Protein AF-A0A6G0Y298-F1 (afdb_monomer)

Radius of gyration: 22.83 Å; Cα contacts (8 Å, |Δi|>4): 92; chains: 1; bounding box: 62×38×60 Å

pLDDT: mean 71.58, std 22.01, range [19.25, 98.0]

Foldseek 3Di:
DDDDDDDDDDDDDDDPQPPLLCVVCPVAWDWDDDPPFTWIFGPVPPPHTDIFTDHPPDCVRVLVCCCPPVVVCNVVVVVSPDSVVSVVVVVVVLVCVCVVPVDDPCLVVDPVNVVVCVPPVPHDDDDPVVVVVVVVVVVVVVVVVVVVVVVVPPDDDDDD

Mean predicted aligned error: 14.24 Å

Nearest PDB structures (foldseek):
  5ey2-assembly1_C  TM=2.898E-01  e=3.594E-01  Bacillus cereus ATCC 14579
  9c3c-assembly1_n  TM=3.375E-01  e=4.287E+00  Oryctolagus cuniculus
  5cfp-assembly1_B  TM=3.065E-01  e=6.277E+00  Nematostella vectensis

Sequence (160 aa):
MIFVLSNSPISVDLKTEYYYVYFHLSSIVYFSPDETGLSFKCLFCLPKQKIVSASQSSNANLRTHIKLVHSHRLNDFNKVFKKEIVITLFKNANLKLIINTVLPFSLIEHPAFIDYCKVTSSKVPVSRRTLMRDVEILLNSLIEELKIEFKTVQYVCLNR

Organism: Aphis craccivora (NCBI:txid307492)

Secondary structure (DSSP, 8-state):
---------------SSSGGGGGGGGGTEEEEEETTEEEEEESSS-SS--EEEEBTTB-HHHHHHHHHH-GGGHHHHHHHT-HHHHHHHHHHHHHHHHHHHT--GGGGG-HHHHHHHHHHTT-PPPPHHHHHHHHHHHHHHHHHHHHHHHTT-S------

Solvent-accessible surface area (backbone atoms only — not comparable to full-atom values): 10080 Å² total; per-residue (Å²): 133,90,87,83,89,83,87,86,82,90,87,80,92,78,83,82,80,64,66,72,51,51,72,73,34,59,87,48,35,46,82,45,93,46,101,88,50,51,33,34,33,31,64,82,37,72,93,69,55,45,74,44,64,39,56,99,90,43,61,62,50,54,53,47,48,32,49,73,77,39,47,93,46,36,66,60,53,56,54,62,68,34,68,69,54,42,52,50,50,53,52,52,50,52,52,50,51,32,69,79,66,72,52,66,80,65,50,81,73,31,65,72,48,53,51,45,57,71,75,40,82,88,56,83,79,76,53,71,70,54,53,50,53,54,50,52,53,52,52,52,49,53,51,52,53,50,56,56,54,54,75,74,54,92,76,86,87,78,90,130

Structure (mmCIF, N/CA/C/O backbone):
data_AF-A0A6G0Y298-F1
#
_entry.id   AF-A0A6G0Y298-F1
#
loop_
_atom_site.group_PDB
_atom_site.id
_atom_site.type_symbol
_atom_site.label_atom_id
_atom_site.label_alt_id
_atom_site.label_comp_id
_atom_site.label_asym_id
_atom_site.label_entity_id
_atom_site.label_seq_id
_atom_site.pdbx_PDB_ins_code
_atom_site.Cartn_x
_atom_site.Cartn_y
_atom_site.Cartn_z
_atom_site.occupancy
_atom_site.B_iso_or_equiv
_atom_site.auth_seq_id
_atom_site.auth_comp_id
_atom_site.auth_asym_id
_atom_site.auth_atom_id
_atom_site.pdbx_PDB_model_num
ATOM 1 N N . MET A 1 1 ? 23.198 -7.410 1.979 1.00 27.98 1 MET A N 1
ATOM 2 C CA . MET A 1 1 ? 23.855 -6.304 2.721 1.00 27.98 1 MET A CA 1
ATOM 3 C C . MET A 1 1 ? 24.425 -5.324 1.698 1.00 27.98 1 MET A C 1
ATOM 5 O O . MET A 1 1 ? 24.567 -5.763 0.565 1.00 27.98 1 MET A O 1
ATOM 9 N N . ILE A 1 2 ? 24.750 -4.075 2.084 1.00 19.64 2 ILE A N 1
ATOM 10 C CA . ILE A 1 2 ? 25.158 -2.943 1.207 1.00 19.64 2 ILE A CA 1
ATOM 11 C C . ILE A 1 2 ? 23.963 -2.341 0.423 1.00 19.64 2 ILE A C 1
ATOM 13 O O . ILE A 1 2 ? 23.365 -3.054 -0.372 1.00 19.64 2 ILE A O 1
ATOM 17 N N . PHE A 1 3 ? 23.551 -1.067 0.570 1.00 19.25 3 PHE A N 1
ATOM 18 C CA . PHE A 1 3 ? 23.732 -0.075 1.659 1.00 19.25 3 PHE A CA 1
ATOM 19 C C . PHE A 1 3 ? 22.571 0.967 1.671 1.00 19.25 3 PHE A C 1
ATOM 21 O O . PHE A 1 3 ? 21.645 0.857 0.871 1.00 19.25 3 PHE A O 1
ATOM 28 N N . VAL A 1 4 ? 22.587 1.916 2.624 1.00 22.98 4 VAL A N 1
ATOM 29 C CA . VAL A 1 4 ? 21.503 2.852 3.047 1.00 22.98 4 VAL A CA 1
ATOM 30 C C . VAL A 1 4 ? 22.181 4.158 3.562 1.00 22.98 4 VAL A C 1
ATOM 32 O O . VAL A 1 4 ? 23.315 4.052 4.022 1.00 22.98 4 VAL A O 1
ATOM 35 N N . LEU A 1 5 ? 21.652 5.400 3.549 1.00 29.11 5 LEU A N 1
ATOM 36 C CA . LEU A 1 5 ? 20.290 5.931 3.296 1.00 29.11 5 LEU A CA 1
ATOM 37 C C . LEU A 1 5 ? 20.218 6.811 2.003 1.00 29.11 5 LEU A C 1
ATOM 39 O O . LEU A 1 5 ? 20.391 6.207 0.952 1.00 29.11 5 LEU A O 1
ATOM 43 N N . SER A 1 6 ? 19.973 8.138 1.902 1.00 25.25 6 SER A N 1
ATOM 44 C CA . SER A 1 6 ? 19.739 9.273 2.834 1.00 25.25 6 SER A CA 1
ATOM 45 C C . SER A 1 6 ? 18.922 10.427 2.186 1.00 25.25 6 SER A C 1
ATOM 47 O O . SER A 1 6 ? 18.581 10.358 1.011 1.00 25.25 6 SER A O 1
ATOM 49 N N . ASN A 1 7 ? 18.612 11.468 2.980 1.00 24.98 7 ASN A N 1
ATOM 50 C CA . ASN A 1 7 ? 18.100 12.816 2.642 1.00 24.98 7 ASN A CA 1
ATOM 51 C C . ASN A 1 7 ? 16.854 12.945 1.728 1.00 24.98 7 ASN A C 1
ATOM 53 O O . ASN A 1 7 ? 16.945 12.952 0.505 1.00 24.98 7 ASN A O 1
ATOM 57 N N . SER A 1 8 ? 15.696 13.217 2.343 1.00 30.11 8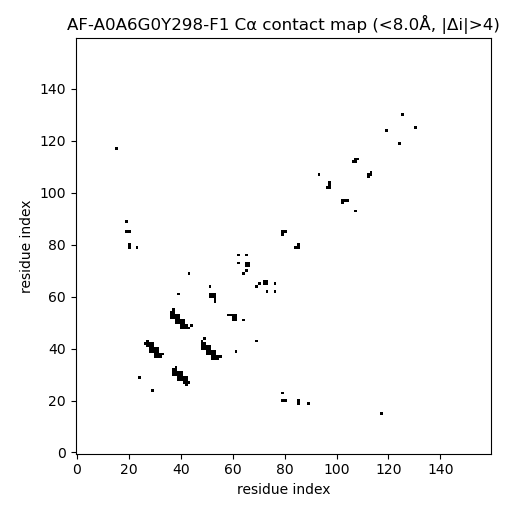 SER A N 1
ATOM 58 C CA . SER A 1 8 ? 14.565 13.926 1.707 1.00 30.11 8 SER A CA 1
ATOM 59 C C . SER A 1 8 ? 14.605 15.420 2.068 1.00 30.11 8 SER A C 1
ATOM 61 O O . SER A 1 8 ? 15.260 15.778 3.049 1.00 30.11 8 SER A O 1
ATOM 63 N N . PRO A 1 9 ? 13.858 16.277 1.349 1.00 29.70 9 PRO A N 1
ATOM 64 C CA . PRO A 1 9 ? 12.602 16.729 1.960 1.00 29.70 9 PRO A CA 1
ATOM 65 C C . PRO A 1 9 ? 11.385 16.833 1.013 1.00 29.70 9 PRO A C 1
ATOM 67 O O . PRO A 1 9 ? 11.485 17.291 -0.117 1.00 29.70 9 PRO A O 1
ATOM 70 N N . ILE A 1 10 ? 10.214 16.531 1.592 1.00 26.05 10 ILE A N 1
ATOM 71 C CA . ILE A 1 10 ? 8.893 17.119 1.275 1.00 26.05 10 ILE A CA 1
ATOM 72 C C . ILE A 1 10 ? 8.254 16.726 -0.086 1.00 26.05 10 ILE A C 1
ATOM 74 O O . ILE A 1 10 ? 8.822 16.030 -0.922 1.00 26.05 10 ILE A O 1
ATOM 78 N N . SER A 1 11 ? 6.950 16.992 -0.187 1.00 31.33 11 SER A N 1
ATOM 79 C CA . SER A 1 11 ? 5.962 16.359 -1.065 1.00 31.33 11 SER A CA 1
ATOM 80 C C . SER A 1 11 ? 5.651 17.118 -2.355 1.00 31.33 11 SER A C 1
ATOM 82 O O . SER A 1 11 ? 5.516 18.339 -2.337 1.00 31.33 11 SER A O 1
ATOM 84 N N . VAL A 1 12 ? 5.323 16.370 -3.413 1.00 27.05 12 VAL A N 1
ATOM 85 C CA . VAL A 1 12 ? 4.531 16.855 -4.555 1.00 27.05 12 VAL A CA 1
ATOM 86 C C . VAL A 1 12 ? 3.376 15.880 -4.799 1.00 27.05 12 VAL A C 1
ATOM 88 O O . VAL A 1 12 ? 3.607 14.723 -5.148 1.00 27.05 12 VAL A O 1
ATOM 91 N N . ASP A 1 13 ? 2.135 16.337 -4.620 1.00 35.19 13 ASP A N 1
ATOM 92 C CA . ASP A 1 13 ? 0.958 15.678 -5.201 1.00 35.19 13 ASP A CA 1
ATOM 93 C C . ASP A 1 13 ? 0.897 16.009 -6.697 1.00 35.19 13 ASP A C 1
ATOM 95 O O . ASP A 1 13 ? 0.975 17.185 -7.045 1.00 35.19 13 ASP A O 1
ATOM 99 N N . LEU A 1 14 ? 0.767 14.991 -7.565 1.00 33.78 14 LEU A N 1
ATOM 100 C CA . LEU A 1 14 ? 0.313 15.137 -8.957 1.00 33.78 14 LEU A CA 1
ATOM 101 C C . LEU A 1 14 ? 0.022 13.781 -9.650 1.00 33.78 14 LEU A C 1
ATOM 103 O O . LEU A 1 14 ? 0.876 13.164 -10.284 1.00 33.78 14 LEU A O 1
ATOM 107 N N . LYS A 1 15 ? -1.250 13.359 -9.595 1.00 28.66 15 LYS A N 1
ATOM 108 C CA . LYS A 1 15 ? -1.978 12.585 -10.638 1.00 28.66 15 LYS A CA 1
ATOM 109 C C . LYS A 1 15 ? -1.322 11.307 -11.223 1.00 28.66 15 LYS A C 1
ATOM 111 O O . LYS A 1 15 ? -1.202 11.148 -12.436 1.00 28.66 15 LYS A O 1
ATOM 116 N N . THR A 1 16 ? -1.022 10.357 -10.339 1.00 33.44 16 THR A N 1
ATOM 117 C CA . THR A 1 16 ? -1.252 8.884 -10.420 1.00 33.44 16 THR A CA 1
ATOM 118 C C . THR A 1 16 ? -0.960 8.018 -11.673 1.00 33.44 16 THR A C 1
ATOM 120 O O . THR A 1 16 ? -0.622 6.855 -11.471 1.00 33.44 16 THR A O 1
ATOM 123 N N . GLU A 1 17 ? -1.074 8.457 -12.934 1.00 38.56 17 GLU A N 1
ATOM 124 C CA . GLU A 1 17 ? -0.963 7.535 -14.096 1.00 38.56 17 GLU A CA 1
ATOM 125 C C . GLU A 1 17 ? 0.479 7.147 -14.477 1.00 38.56 17 GLU A C 1
ATOM 127 O O . GLU A 1 17 ? 0.696 6.075 -15.043 1.00 38.56 17 GLU A O 1
ATOM 132 N N . TYR A 1 18 ? 1.472 7.995 -14.192 1.00 36.88 18 TYR A N 1
ATOM 133 C CA . TYR A 1 18 ? 2.812 7.853 -14.784 1.00 36.88 18 TYR A CA 1
ATOM 134 C C . TYR A 1 18 ? 3.873 7.255 -13.851 1.00 36.88 18 TYR A C 1
ATOM 136 O O . TYR A 1 18 ? 4.880 6.743 -14.335 1.00 36.88 18 TYR A O 1
ATOM 144 N N . TYR A 1 19 ? 3.687 7.266 -12.528 1.00 37.38 19 TYR A N 1
ATOM 145 C CA . TYR A 1 19 ? 4.778 6.907 -11.606 1.00 37.38 19 TYR A CA 1
ATOM 146 C C . TYR A 1 19 ? 5.166 5.415 -11.649 1.00 37.38 19 TYR A C 1
ATOM 148 O O . TYR A 1 19 ? 6.343 5.073 -11.521 1.00 37.38 19 TYR A O 1
ATOM 156 N N . TYR A 1 20 ? 4.211 4.519 -11.924 1.00 37.72 20 TYR A N 1
ATOM 157 C CA . TYR A 1 20 ? 4.457 3.070 -11.974 1.00 37.72 20 TYR A CA 1
ATOM 158 C C . TYR A 1 20 ? 5.351 2.609 -13.139 1.00 37.72 20 TYR A C 1
ATOM 160 O O . TYR A 1 20 ? 5.897 1.509 -13.070 1.00 37.72 20 TYR A O 1
ATOM 168 N N . VAL A 1 21 ? 5.585 3.437 -14.168 1.00 39.62 21 VAL A N 1
ATOM 169 C CA . VAL A 1 21 ? 6.564 3.104 -15.224 1.00 39.62 21 VAL A CA 1
ATOM 170 C C . VAL A 1 21 ? 8.000 3.136 -14.683 1.00 39.62 21 VAL A C 1
ATOM 172 O O . VAL A 1 21 ? 8.863 2.374 -15.123 1.00 39.62 21 VAL A O 1
ATOM 175 N N . TYR A 1 22 ? 8.270 3.999 -13.700 1.00 42.34 22 TYR A N 1
ATOM 176 C CA . TYR A 1 22 ? 9.631 4.312 -13.266 1.00 42.34 22 TYR A CA 1
ATOM 177 C C . TYR A 1 22 ? 10.236 3.278 -12.313 1.00 42.34 22 TYR A C 1
ATOM 179 O O . TYR A 1 22 ? 11.459 3.170 -12.246 1.00 42.34 22 TYR A O 1
ATOM 187 N N . PHE A 1 23 ? 9.428 2.437 -11.657 1.00 38.31 23 PHE A N 1
ATOM 188 C CA . PHE A 1 23 ? 9.952 1.386 -10.774 1.00 38.31 23 PHE A CA 1
ATOM 189 C C . PHE A 1 23 ? 10.791 0.345 -11.545 1.00 38.31 23 PHE A C 1
ATOM 191 O O . PHE A 1 23 ? 11.825 -0.108 -11.056 1.00 38.31 23 PHE A O 1
ATOM 198 N N . HIS A 1 24 ? 10.418 0.042 -12.797 1.00 41.78 24 HIS A N 1
ATOM 199 C CA . HIS A 1 24 ? 11.209 -0.802 -13.706 1.00 41.78 24 HIS A CA 1
ATOM 200 C C . HIS A 1 24 ? 12.391 -0.079 -14.369 1.00 41.78 24 HIS A C 1
ATOM 202 O O . HIS A 1 24 ? 13.299 -0.737 -14.875 1.00 41.78 24 HIS A O 1
ATOM 208 N N . LEU A 1 25 ? 12.417 1.257 -14.360 1.00 46.75 25 LEU A N 1
ATOM 209 C CA . LEU A 1 25 ? 13.549 2.031 -14.876 1.00 46.75 25 LEU A CA 1
ATOM 210 C C . LEU A 1 25 ? 14.711 2.112 -13.883 1.00 46.75 25 LEU A C 1
ATOM 212 O O . LEU A 1 25 ? 15.792 2.512 -14.295 1.00 46.75 25 LEU A O 1
ATOM 216 N N . SER A 1 26 ? 14.540 1.659 -12.638 1.00 44.22 26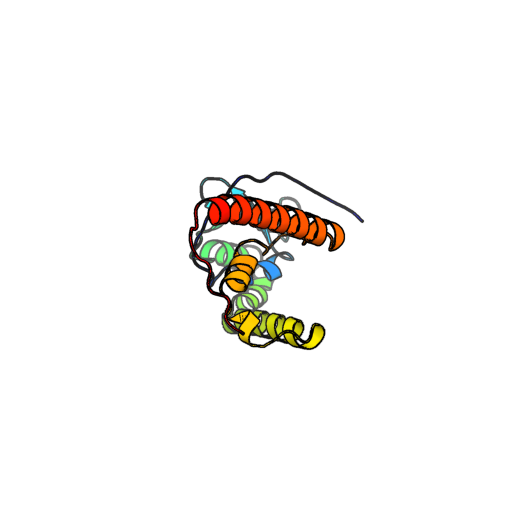 SER A N 1
ATOM 217 C CA . SER A 1 26 ? 15.593 1.581 -11.611 1.00 44.22 26 SER A CA 1
ATOM 218 C C . SER A 1 26 ? 16.875 0.857 -12.063 1.00 44.22 26 SER A C 1
ATOM 220 O O . SER A 1 26 ? 17.961 1.186 -11.597 1.00 44.22 26 SER A O 1
ATOM 222 N N . SER A 1 27 ? 16.785 -0.081 -13.016 1.00 45.44 27 SER A N 1
ATOM 223 C CA . SER A 1 27 ? 17.942 -0.773 -13.617 1.00 45.44 27 SER A CA 1
ATOM 224 C C . SER A 1 27 ? 18.678 0.030 -14.707 1.00 45.44 27 SER A C 1
ATOM 226 O O . SER A 1 27 ? 19.694 -0.426 -15.223 1.00 45.44 27 SER A O 1
ATOM 228 N N . ILE A 1 28 ? 18.155 1.196 -15.099 1.00 48.69 28 ILE A N 1
ATOM 229 C CA . ILE A 1 28 ? 18.627 2.032 -16.221 1.00 48.69 28 ILE A CA 1
ATOM 230 C C . ILE A 1 28 ? 18.879 3.481 -15.765 1.00 48.69 28 ILE A C 1
ATOM 232 O O . ILE A 1 28 ? 19.779 4.153 -16.273 1.00 48.69 28 ILE A O 1
ATOM 236 N N . VAL A 1 29 ? 18.082 3.971 -14.814 1.00 51.09 29 VAL A N 1
ATOM 237 C CA . VAL A 1 29 ? 17.986 5.372 -14.405 1.00 51.09 29 VAL A CA 1
ATOM 238 C C . VAL A 1 29 ? 17.703 5.469 -12.902 1.00 51.09 29 VAL A C 1
ATOM 240 O O . VAL A 1 29 ? 16.803 4.804 -12.395 1.00 51.09 29 VAL A O 1
ATOM 243 N N . TYR A 1 30 ? 18.419 6.347 -12.201 1.00 51.56 30 TYR A N 1
ATOM 244 C CA . TYR A 1 30 ? 18.123 6.746 -10.819 1.00 51.56 30 TYR A CA 1
ATOM 245 C C . TYR A 1 30 ? 17.506 8.157 -10.775 1.00 51.56 30 TYR A C 1
ATOM 247 O O . TYR A 1 30 ? 17.801 8.980 -11.642 1.00 51.56 30 TYR A O 1
ATOM 255 N N . PHE A 1 31 ? 16.657 8.453 -9.788 1.00 56.03 31 PHE A N 1
ATOM 256 C CA . PHE A 1 31 ? 15.961 9.741 -9.659 1.00 56.03 31 PHE A CA 1
ATOM 257 C C . PHE A 1 31 ? 16.645 10.673 -8.647 1.00 56.03 31 PHE A C 1
ATOM 259 O O . PHE A 1 31 ? 16.884 10.277 -7.510 1.00 56.03 31 PHE A O 1
ATOM 266 N N . SER A 1 32 ? 16.916 11.915 -9.054 1.00 51.62 32 SER A N 1
ATOM 267 C CA . SER A 1 32 ? 17.345 13.008 -8.177 1.00 51.62 32 SER A CA 1
ATOM 268 C C . SER A 1 32 ? 16.184 13.998 -8.009 1.00 51.62 32 SER A C 1
ATOM 270 O O . SER A 1 32 ? 15.754 14.583 -9.010 1.00 51.62 32 SER A O 1
ATOM 272 N N . PRO A 1 33 ? 15.636 14.164 -6.790 1.00 50.47 33 PRO A N 1
ATOM 273 C CA . PRO A 1 33 ? 14.703 15.240 -6.493 1.00 50.47 33 PRO A CA 1
ATOM 274 C C . PRO A 1 33 ? 15.476 16.555 -6.352 1.00 50.47 33 PRO A C 1
ATOM 276 O O . PRO A 1 33 ? 16.086 16.819 -5.318 1.00 50.47 33 PRO A O 1
ATOM 279 N N . ASP A 1 34 ? 15.419 17.379 -7.394 1.00 50.78 34 ASP A N 1
ATOM 280 C CA . ASP A 1 34 ? 15.972 18.731 -7.399 1.00 50.78 34 ASP A CA 1
ATOM 281 C C . ASP A 1 34 ? 14.785 19.717 -7.311 1.00 50.78 34 ASP A C 1
ATOM 283 O O . ASP A 1 34 ? 13.784 19.533 -8.005 1.00 50.78 34 ASP A O 1
ATOM 287 N N . GLU A 1 35 ? 14.858 20.771 -6.488 1.00 47.44 35 GLU A N 1
ATOM 288 C CA . GLU A 1 35 ? 13.686 21.617 -6.147 1.00 47.44 35 GLU A CA 1
ATOM 289 C C . GLU A 1 35 ? 13.025 22.350 -7.337 1.00 47.44 35 GLU A C 1
ATOM 291 O O . GLU A 1 35 ? 11.933 22.898 -7.203 1.00 47.44 35 GLU A O 1
ATOM 296 N N . THR A 1 36 ? 13.655 22.351 -8.516 1.00 49.44 36 THR A N 1
ATOM 297 C CA . THR A 1 36 ? 13.169 23.021 -9.734 1.00 49.44 36 THR A CA 1
ATOM 298 C C . THR A 1 36 ? 12.815 22.075 -10.892 1.00 49.44 36 THR A C 1
ATOM 300 O O . THR A 1 36 ? 12.385 22.549 -11.946 1.00 49.44 36 THR A O 1
ATOM 303 N N . GLY A 1 37 ? 12.934 20.746 -10.741 1.00 54.75 37 GLY A N 1
ATOM 304 C CA . GLY A 1 37 ? 12.550 19.805 -11.804 1.00 54.75 37 GLY A CA 1
ATOM 305 C C . GLY A 1 37 ? 12.865 18.331 -11.533 1.00 54.75 37 GLY A C 1
ATOM 306 O O . GLY A 1 37 ? 13.597 17.985 -10.612 1.00 54.75 37 GLY A O 1
ATOM 307 N N . LEU A 1 38 ? 12.328 17.428 -12.367 1.00 59.72 38 LEU A N 1
ATOM 308 C CA . LEU A 1 38 ? 12.679 16.006 -12.281 1.00 59.72 38 LEU A CA 1
ATOM 309 C C . LEU A 1 38 ? 14.037 15.753 -12.949 1.00 59.72 38 LEU A C 1
ATOM 311 O O . LEU A 1 38 ? 14.148 15.829 -14.178 1.00 59.72 38 LEU A O 1
ATOM 315 N N . SER A 1 39 ? 15.044 15.384 -12.160 1.00 64.69 39 SER A N 1
ATOM 316 C CA . SER A 1 39 ? 16.370 15.013 -12.657 1.00 64.69 39 SER A CA 1
ATOM 317 C C . SER A 1 39 ? 16.580 13.502 -12.652 1.00 64.69 39 SER A C 1
ATOM 319 O O . SER A 1 39 ? 16.296 12.798 -11.684 1.00 64.69 39 SER A O 1
ATOM 321 N N . PHE A 1 40 ? 17.119 12.984 -13.752 1.00 69.94 40 PHE A N 1
ATOM 322 C CA . PHE A 1 40 ? 17.292 11.555 -13.983 1.00 69.94 40 PHE A CA 1
ATOM 323 C C . PHE A 1 40 ? 18.748 11.211 -14.306 1.00 69.94 40 PHE A C 1
ATOM 325 O O . PHE A 1 40 ? 19.319 11.691 -15.282 1.00 69.94 40 PHE A O 1
ATOM 332 N N . LYS A 1 41 ? 19.356 10.345 -13.498 1.00 71.12 41 LYS A N 1
ATOM 333 C CA . LYS A 1 41 ? 20.754 9.920 -13.597 1.00 71.12 41 LYS A CA 1
ATOM 334 C C . LYS A 1 41 ? 20.857 8.615 -14.392 1.00 71.12 41 LYS A C 1
ATOM 336 O O . LYS A 1 41 ? 20.474 7.559 -13.892 1.00 71.12 41 LYS A O 1
ATOM 341 N N . CYS A 1 42 ? 21.371 8.671 -15.619 1.00 75.25 42 CYS A N 1
ATOM 342 C CA . CYS A 1 42 ? 21.537 7.494 -16.476 1.00 75.25 42 CYS A CA 1
ATOM 343 C C . CYS A 1 42 ? 22.671 6.585 -15.975 1.00 75.25 42 CYS A C 1
ATOM 345 O O . CYS A 1 42 ? 23.819 7.020 -15.861 1.00 75.25 42 CYS A O 1
ATOM 347 N N . LEU A 1 43 ? 22.358 5.310 -15.725 1.00 73.94 43 LEU A N 1
AT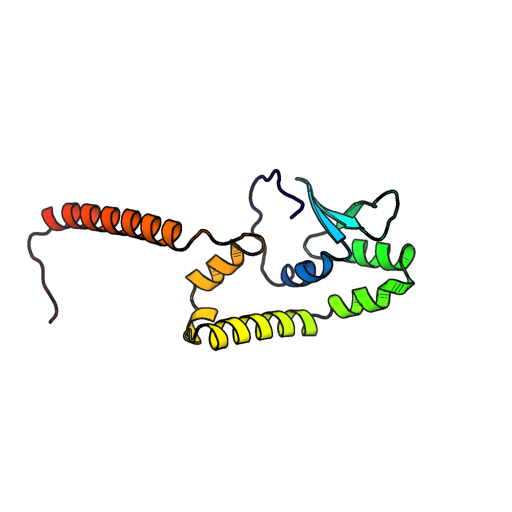OM 348 C CA . LEU A 1 43 ? 23.304 4.315 -15.210 1.00 73.94 43 LEU A CA 1
ATOM 349 C C . LEU A 1 43 ? 24.200 3.712 -16.306 1.00 73.94 43 LEU A C 1
ATOM 351 O O . LEU A 1 43 ? 25.314 3.291 -16.006 1.00 73.94 43 LEU A O 1
ATOM 355 N N . PHE A 1 44 ? 23.758 3.721 -17.571 1.00 72.81 44 PHE A N 1
ATOM 356 C CA . PHE A 1 44 ? 24.556 3.259 -18.720 1.00 72.81 44 PHE A CA 1
ATOM 357 C C . PHE A 1 44 ?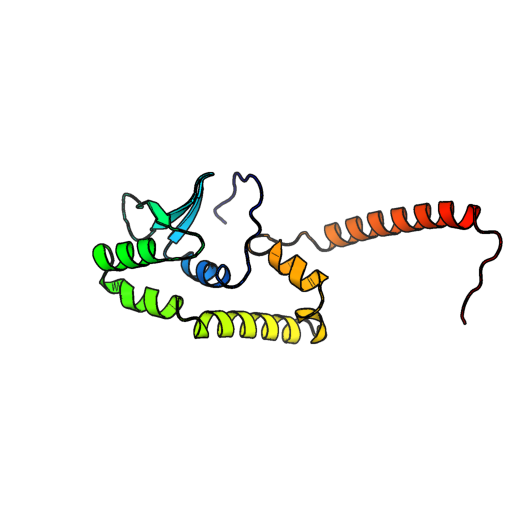 25.624 4.265 -19.178 1.00 72.81 44 PHE A C 1
ATOM 359 O O . PHE A 1 44 ? 26.532 3.905 -19.928 1.00 72.81 44 PHE A O 1
ATOM 366 N N . CYS A 1 45 ? 25.552 5.519 -18.726 1.00 75.88 45 CYS A N 1
ATOM 367 C CA . CYS A 1 45 ? 26.611 6.503 -18.928 1.00 75.88 45 CYS A CA 1
ATOM 368 C C . CYS A 1 45 ? 27.770 6.235 -17.956 1.00 75.88 45 CYS A C 1
ATOM 370 O O . CYS A 1 45 ? 27.818 6.790 -16.862 1.00 75.88 45 CYS A O 1
ATOM 372 N N . LEU A 1 46 ? 28.715 5.381 -18.346 1.00 70.06 46 LEU A N 1
ATOM 373 C CA . LEU A 1 46 ? 29.939 5.120 -17.585 1.00 70.06 46 LEU A CA 1
ATOM 374 C C . LEU A 1 46 ? 31.158 5.774 -18.267 1.00 70.06 46 LEU A C 1
ATOM 376 O O . LEU A 1 46 ? 31.187 5.859 -19.493 1.00 70.06 46 LEU A O 1
ATOM 380 N N . PRO A 1 47 ? 32.166 6.249 -17.506 1.00 61.03 47 PRO A N 1
ATOM 381 C CA . PRO A 1 47 ? 32.220 6.289 -16.040 1.00 61.03 47 PRO A CA 1
ATOM 382 C C . PRO A 1 47 ? 31.429 7.459 -15.422 1.00 61.03 47 PRO A C 1
ATOM 384 O O . PRO A 1 47 ? 31.066 7.399 -14.250 1.00 61.03 47 PRO A O 1
ATOM 387 N N . LYS A 1 48 ? 31.139 8.527 -16.183 1.00 67.25 48 LYS A N 1
ATOM 388 C CA . LYS A 1 48 ? 30.403 9.707 -15.692 1.00 67.25 48 LYS A CA 1
ATOM 389 C C . LYS A 1 48 ? 28.908 9.604 -16.008 1.00 67.25 48 LYS A C 1
ATOM 391 O O . LYS A 1 48 ? 28.477 9.929 -17.112 1.00 67.25 48 LYS A O 1
ATOM 396 N N . GLN A 1 49 ? 28.127 9.207 -15.003 1.00 75.06 49 GLN A N 1
ATOM 397 C CA . GLN A 1 49 ? 26.668 9.068 -15.086 1.00 75.06 49 GLN A CA 1
ATOM 398 C C . GLN A 1 49 ? 25.991 10.408 -15.407 1.00 75.06 49 GLN A C 1
ATOM 400 O O . GLN A 1 49 ? 25.968 11.326 -14.587 1.00 75.06 49 GLN A O 1
ATOM 405 N N . LYS A 1 50 ? 25.452 10.519 -16.626 1.00 77.81 50 LYS A N 1
ATOM 406 C CA . LYS A 1 50 ? 24.811 11.727 -17.155 1.00 77.81 50 LYS A CA 1
ATOM 407 C C . LYS A 1 50 ? 23.493 11.994 -16.428 1.00 77.81 50 LYS A C 1
ATOM 409 O O . LYS A 1 50 ? 22.621 11.128 -16.403 1.00 77.81 50 LYS A O 1
ATOM 414 N N . ILE A 1 51 ? 23.333 13.209 -15.905 1.00 76.81 51 ILE A N 1
ATOM 415 C CA . ILE A 1 51 ? 22.032 13.726 -15.466 1.00 76.81 51 ILE A CA 1
ATOM 416 C C . ILE A 1 51 ? 21.281 14.274 -16.689 1.00 76.81 51 ILE A C 1
ATOM 418 O O . ILE A 1 51 ? 21.864 14.939 -17.553 1.00 76.81 51 ILE A O 1
ATOM 422 N N . VAL A 1 52 ? 19.993 13.953 -16.760 1.00 77.19 52 VAL A N 1
ATOM 423 C CA . VAL A 1 52 ? 19.026 14.342 -17.786 1.00 77.19 52 VAL A CA 1
ATOM 424 C C . VAL A 1 52 ? 17.813 14.919 -17.062 1.00 77.19 52 VAL A C 1
ATOM 426 O O . VAL A 1 52 ? 17.134 14.197 -16.338 1.00 77.19 52 VAL A O 1
ATOM 429 N N . SER A 1 53 ? 17.528 16.206 -17.239 1.00 73.06 53 SER A N 1
ATOM 430 C CA . SER A 1 53 ? 16.281 16.799 -16.748 1.00 73.06 53 SER A CA 1
ATOM 431 C C . SER A 1 53 ? 15.098 16.345 -17.607 1.00 73.06 53 SER A C 1
ATOM 433 O O . SER A 1 53 ? 15.245 16.134 -18.814 1.00 73.06 53 SER A O 1
ATOM 435 N N . ALA A 1 54 ? 13.913 16.208 -17.018 1.00 65.00 54 ALA A N 1
ATOM 436 C CA . ALA A 1 54 ? 12.666 15.945 -17.735 1.00 65.00 54 ALA A CA 1
ATOM 437 C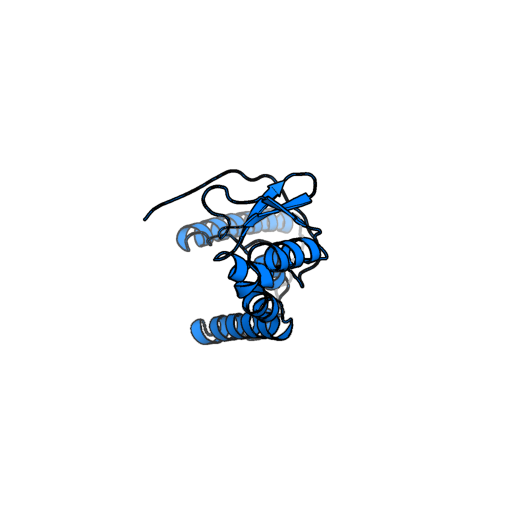 C . ALA A 1 54 ? 11.470 16.631 -17.053 1.00 65.00 54 ALA A C 1
ATOM 439 O O . ALA A 1 54 ? 11.556 17.083 -15.911 1.00 65.00 54 ALA A O 1
ATOM 440 N N . SER A 1 55 ? 10.343 16.715 -17.761 1.00 60.69 55 SER A N 1
ATOM 441 C CA . SER A 1 55 ? 9.091 17.233 -17.209 1.00 60.69 55 SER A CA 1
ATOM 442 C C . SER A 1 55 ? 8.242 16.104 -16.623 1.00 60.69 55 SER A C 1
ATOM 444 O O . SER A 1 55 ? 8.293 14.963 -17.080 1.00 60.69 55 SER A O 1
ATOM 446 N N . GLN A 1 56 ? 7.401 16.430 -15.639 1.00 56.34 56 GLN A N 1
ATOM 447 C CA . GLN A 1 56 ? 6.483 15.472 -15.003 1.00 56.34 56 GLN A CA 1
ATOM 448 C C . GLN A 1 56 ? 5.511 14.811 -16.001 1.00 56.34 56 GLN A C 1
ATOM 450 O O . GLN A 1 56 ? 5.076 13.683 -15.788 1.00 56.34 56 GLN A O 1
ATOM 455 N N . SER A 1 57 ? 5.199 15.497 -17.104 1.00 53.47 57 SER A N 1
ATOM 456 C CA . SER A 1 57 ? 4.265 15.060 -18.145 1.00 53.47 57 SER A CA 1
ATOM 457 C C . SER A 1 57 ? 4.921 14.438 -19.386 1.00 53.47 57 SER A C 1
ATOM 459 O O . SER A 1 57 ? 4.198 13.981 -20.270 1.00 53.47 57 SER A O 1
ATOM 461 N N . SER A 1 58 ? 6.258 14.420 -19.511 1.00 63.34 58 SER A N 1
ATOM 462 C CA . SER A 1 58 ? 6.917 13.908 -20.722 1.00 63.34 58 SER A CA 1
ATOM 463 C C . SER A 1 58 ? 8.313 13.333 -20.490 1.00 63.34 58 SER A C 1
ATOM 465 O O . SER A 1 58 ? 9.228 13.986 -19.988 1.00 63.34 58 SER A O 1
ATOM 467 N N . ASN A 1 59 ? 8.515 12.117 -21.001 1.00 70.69 59 ASN A N 1
ATOM 468 C CA . ASN A 1 59 ? 9.809 11.442 -21.048 1.00 70.69 59 ASN A CA 1
ATOM 469 C C . ASN A 1 59 ? 10.671 11.848 -22.265 1.00 70.69 59 ASN A C 1
ATOM 471 O O . ASN A 1 59 ? 11.679 11.191 -22.528 1.00 70.69 59 ASN A O 1
ATOM 475 N N . ALA A 1 60 ? 10.304 12.889 -23.027 1.00 78.31 60 ALA A N 1
ATOM 476 C CA . ALA A 1 60 ? 10.957 13.237 -24.296 1.00 78.31 60 ALA A CA 1
ATOM 477 C C . ALA A 1 60 ? 12.484 13.406 -24.176 1.00 78.31 60 ALA A C 1
ATOM 479 O O . ALA A 1 60 ? 13.224 12.905 -25.026 1.00 78.31 60 ALA A O 1
ATOM 480 N N . ASN A 1 61 ? 12.965 14.027 -23.096 1.00 79.81 61 ASN A N 1
ATOM 481 C CA . ASN A 1 61 ? 14.396 14.220 -22.844 1.00 79.81 61 ASN A CA 1
ATOM 482 C C . ASN A 1 61 ? 15.112 12.889 -22.562 1.00 79.81 61 ASN A C 1
ATOM 484 O O . ASN A 1 61 ? 16.168 12.625 -23.135 1.00 79.81 61 ASN A O 1
ATOM 488 N N . LEU A 1 62 ? 14.501 12.007 -21.761 1.00 77.00 62 LEU A N 1
ATOM 489 C CA . LEU A 1 62 ? 14.988 10.645 -21.513 1.00 77.00 62 LEU A CA 1
ATOM 490 C C . LEU A 1 62 ? 15.028 9.820 -22.805 1.00 77.00 62 LEU A C 1
ATOM 492 O O . LEU A 1 62 ? 16.051 9.219 -23.128 1.00 77.00 62 LEU A O 1
ATOM 496 N N . ARG A 1 63 ? 13.944 9.837 -23.586 1.00 82.44 63 ARG A N 1
ATOM 497 C CA . A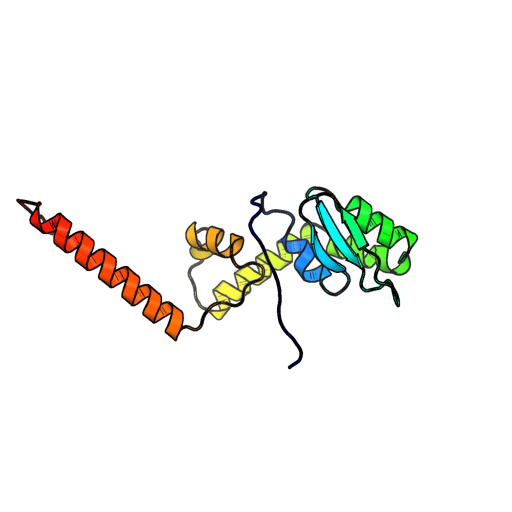RG A 1 63 ? 13.843 9.119 -24.864 1.00 82.44 63 ARG A CA 1
ATOM 498 C C . ARG A 1 63 ? 14.868 9.622 -25.880 1.00 82.44 63 ARG A C 1
ATOM 500 O O . ARG A 1 63 ? 15.444 8.820 -26.610 1.00 82.44 63 ARG A O 1
ATOM 507 N N . THR A 1 64 ? 15.125 10.929 -25.903 1.00 86.00 64 THR A N 1
ATOM 508 C CA . THR A 1 64 ? 16.141 11.560 -26.760 1.00 86.00 64 THR A CA 1
ATOM 509 C C . THR A 1 64 ? 17.552 11.197 -26.307 1.00 86.00 64 THR A C 1
ATOM 511 O O . THR A 1 64 ? 18.366 10.795 -27.134 1.00 86.00 64 THR A O 1
ATOM 514 N N . HIS A 1 65 ? 17.831 11.234 -25.001 1.00 86.00 65 HIS A N 1
ATOM 515 C CA . HIS A 1 65 ? 19.103 10.777 -24.442 1.00 86.00 65 HIS A CA 1
ATOM 516 C C . HIS A 1 65 ? 19.384 9.307 -24.789 1.00 86.00 65 HIS A C 1
ATOM 518 O O . HIS A 1 65 ? 20.451 9.005 -25.321 1.00 86.00 65 HIS A O 1
ATOM 524 N N . ILE A 1 66 ? 18.416 8.405 -24.580 1.00 83.69 66 ILE A N 1
ATOM 525 C CA . ILE A 1 66 ? 18.557 6.996 -24.970 1.00 83.69 66 ILE A CA 1
ATOM 526 C C . ILE A 1 66 ? 18.720 6.865 -26.491 1.00 83.69 66 ILE A C 1
ATOM 528 O O . ILE A 1 66 ? 19.624 6.165 -26.927 1.00 83.69 66 ILE A O 1
ATOM 532 N N . LYS A 1 67 ? 17.933 7.572 -27.315 1.00 87.38 67 LYS A N 1
ATOM 533 C CA . LYS A 1 67 ? 18.065 7.525 -28.785 1.00 87.38 67 LYS A CA 1
ATOM 534 C C . LYS A 1 67 ? 19.463 7.927 -29.275 1.00 87.38 67 LYS A C 1
ATOM 536 O O . LYS A 1 67 ? 19.950 7.309 -30.216 1.00 87.38 67 LYS A O 1
ATOM 541 N N . LEU A 1 68 ? 20.076 8.950 -28.674 1.00 87.56 68 LEU A N 1
ATOM 542 C CA . LEU A 1 68 ? 21.353 9.513 -29.129 1.00 87.56 68 LEU A CA 1
ATOM 543 C C . LEU A 1 68 ? 22.583 8.829 -28.512 1.00 87.56 68 LEU A C 1
ATOM 545 O O . LEU A 1 68 ? 23.565 8.618 -29.213 1.00 87.56 68 LEU A O 1
ATOM 549 N N . VAL A 1 69 ? 22.544 8.483 -27.221 1.00 84.94 69 VAL A N 1
ATOM 550 C CA . VAL A 1 69 ? 23.711 7.970 -26.470 1.00 84.94 69 VAL A CA 1
ATOM 551 C C . VAL A 1 69 ? 23.669 6.447 -26.295 1.00 84.94 69 VAL A C 1
ATOM 553 O O . VAL A 1 69 ? 24.703 5.788 -26.232 1.00 84.94 69 VAL A O 1
ATOM 556 N N . HIS A 1 70 ? 22.471 5.862 -26.250 1.00 83.88 70 HIS A N 1
ATOM 557 C CA . HIS A 1 70 ? 22.249 4.439 -25.979 1.00 83.88 70 HIS A CA 1
ATOM 558 C C . HIS A 1 70 ? 21.279 3.832 -27.003 1.00 83.88 70 HIS A C 1
ATOM 560 O O . HIS A 1 70 ? 20.350 3.112 -26.642 1.00 83.88 70 HIS A O 1
ATOM 566 N N . SER A 1 71 ? 21.480 4.145 -28.289 1.00 85.25 71 SER 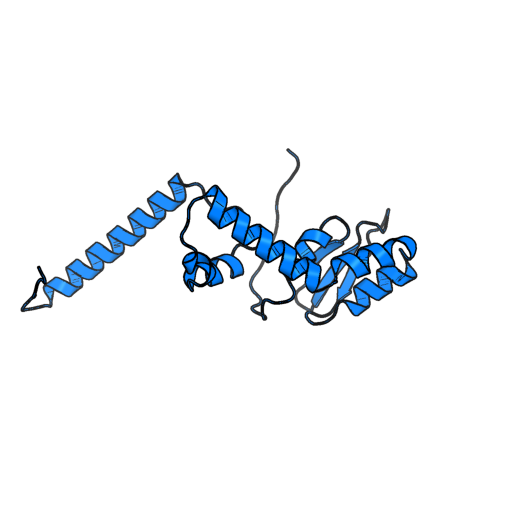A N 1
ATOM 567 C CA . SER A 1 71 ? 20.560 3.830 -29.396 1.00 85.25 71 SER A CA 1
ATOM 568 C C . SER A 1 71 ? 20.113 2.362 -29.424 1.00 85.25 71 SER A C 1
ATOM 570 O O . SER A 1 71 ? 18.928 2.076 -29.597 1.00 85.25 71 SER A O 1
ATOM 572 N N . HIS A 1 72 ? 21.031 1.434 -29.139 1.00 80.81 72 HIS A N 1
ATOM 573 C CA . HIS A 1 72 ? 20.777 -0.006 -29.030 1.00 80.81 72 HIS A CA 1
ATOM 574 C C . HIS A 1 72 ? 19.763 -0.398 -27.929 1.00 80.81 72 HIS A C 1
ATOM 576 O O . HIS A 1 72 ? 19.174 -1.472 -27.998 1.00 80.81 72 HIS A O 1
ATOM 582 N N . ARG A 1 73 ? 19.511 0.468 -26.934 1.00 76.56 73 ARG A N 1
ATOM 583 C CA . ARG A 1 73 ? 18.495 0.299 -25.873 1.00 76.56 73 ARG A CA 1
ATOM 584 C C . ARG A 1 73 ? 17.170 0.999 -26.157 1.00 76.56 73 ARG A C 1
ATOM 586 O O . ARG A 1 73 ? 16.228 0.830 -25.385 1.00 76.56 73 ARG A O 1
ATOM 593 N N . LEU A 1 74 ? 17.050 1.756 -27.250 1.00 79.69 74 LEU A N 1
ATOM 594 C CA . LEU A 1 74 ? 15.833 2.519 -27.549 1.00 79.69 74 LEU A CA 1
ATOM 595 C C . LEU A 1 74 ? 14.596 1.618 -27.698 1.00 79.69 74 LEU A C 1
ATOM 597 O O . LEU A 1 74 ? 13.507 2.004 -27.276 1.00 79.69 74 LEU A O 1
ATOM 601 N N . ASN A 1 75 ? 14.756 0.406 -28.234 1.00 78.69 75 ASN A N 1
ATOM 602 C CA . ASN A 1 75 ? 13.661 -0.561 -28.332 1.00 78.69 75 ASN A CA 1
ATOM 603 C C . ASN A 1 75 ? 13.240 -1.114 -26.965 1.00 78.69 75 ASN A C 1
ATOM 605 O O . ASN A 1 75 ? 12.047 -1.268 -26.729 1.00 78.69 75 ASN A O 1
ATOM 609 N N . ASP A 1 76 ? 14.176 -1.358 -26.047 1.00 71.69 76 ASP A N 1
ATOM 610 C CA . ASP A 1 76 ? 13.849 -1.814 -24.690 1.00 71.69 76 ASP A CA 1
ATOM 611 C C . ASP A 1 76 ? 13.160 -0.702 -23.886 1.00 71.69 76 ASP A C 1
ATOM 613 O O . ASP A 1 76 ? 12.126 -0.935 -23.262 1.00 71.69 76 ASP A O 1
ATOM 617 N N . PHE A 1 77 ? 13.651 0.535 -24.005 1.00 72.94 77 PHE A N 1
ATOM 618 C CA . PHE A 1 77 ? 13.013 1.728 -23.442 1.00 72.94 77 PHE A CA 1
ATOM 619 C C . PHE A 1 77 ? 11.579 1.917 -23.972 1.00 72.94 77 PHE A C 1
ATOM 621 O O . PHE A 1 77 ? 10.641 2.062 -23.189 1.00 72.94 77 PHE A O 1
ATOM 628 N N . ASN A 1 78 ? 11.381 1.861 -25.296 1.00 74.38 78 ASN A N 1
ATOM 629 C CA . ASN A 1 78 ? 10.055 1.998 -25.909 1.00 74.38 78 ASN A CA 1
ATOM 630 C C . ASN A 1 78 ? 9.092 0.860 -25.501 1.00 74.38 78 ASN A C 1
ATOM 632 O O . ASN A 1 78 ? 7.892 1.110 -25.423 1.00 74.38 78 ASN A O 1
ATOM 636 N N . LYS A 1 79 ? 9.582 -0.363 -25.223 1.00 68.69 79 LYS A N 1
ATOM 637 C CA . LYS A 1 79 ? 8.754 -1.451 -24.664 1.00 68.69 79 LYS A CA 1
ATOM 638 C C . LYS A 1 79 ? 8.270 -1.095 -23.257 1.00 68.69 79 LYS A C 1
ATOM 640 O O . LYS A 1 79 ? 7.067 -1.102 -23.031 1.00 68.69 79 LYS A O 1
ATOM 645 N N . VAL A 1 80 ? 9.181 -0.755 -22.336 1.00 64.38 80 VAL A N 1
ATOM 646 C CA . VAL A 1 80 ? 8.853 -0.459 -20.922 1.00 64.38 80 VAL A CA 1
ATOM 647 C C . VAL A 1 80 ? 7.830 0.677 -20.796 1.00 64.38 80 VAL A C 1
ATOM 649 O O . VAL A 1 80 ? 6.930 0.601 -19.967 1.00 64.38 80 VAL A O 1
ATOM 652 N N . PHE A 1 81 ? 7.911 1.692 -21.662 1.00 61.59 81 PHE A N 1
ATOM 653 C CA . PHE A 1 81 ? 6.969 2.817 -21.687 1.00 61.59 81 PHE A CA 1
ATOM 654 C C . PHE A 1 81 ? 5.619 2.545 -22.389 1.00 61.59 81 PHE A C 1
ATOM 656 O O . PHE A 1 81 ? 4.801 3.462 -22.489 1.00 61.59 81 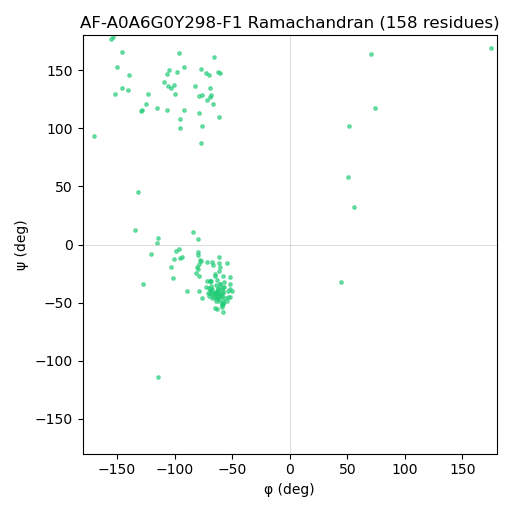PHE A O 1
ATOM 663 N N . LYS A 1 82 ? 5.319 1.320 -22.849 1.00 63.34 82 LYS A N 1
ATOM 664 C CA . LYS A 1 82 ? 3.962 0.978 -23.314 1.00 63.34 82 LYS A CA 1
ATOM 665 C C . LYS A 1 82 ? 2.975 0.993 -22.141 1.00 63.34 82 LYS A C 1
ATOM 667 O O . LYS A 1 82 ? 3.095 0.182 -21.224 1.00 63.34 82 LYS A O 1
ATOM 672 N N . LYS A 1 83 ? 1.936 1.838 -22.222 1.00 56.81 83 LYS A N 1
ATOM 673 C CA . LYS A 1 83 ? 0.859 1.951 -21.210 1.00 56.81 83 LYS A CA 1
ATOM 674 C C . LYS A 1 83 ? 0.216 0.592 -20.867 1.00 56.81 83 LYS A C 1
ATOM 676 O O . LYS A 1 83 ? -0.091 0.331 -19.708 1.00 56.81 83 LYS A O 1
ATOM 681 N N . GLU A 1 84 ? 0.126 -0.303 -21.852 1.00 56.03 84 GLU A N 1
ATOM 682 C CA . GLU A 1 84 ? -0.306 -1.706 -21.720 1.00 56.03 84 GLU A CA 1
ATOM 683 C C . GLU A 1 84 ? 0.476 -2.492 -20.647 1.00 56.03 84 GLU A C 1
ATOM 685 O O . GLU A 1 84 ? -0.123 -3.198 -19.834 1.00 56.03 84 GLU A O 1
ATOM 690 N N . ILE A 1 85 ? 1.810 -2.363 -20.612 1.00 56.84 85 ILE A N 1
ATOM 691 C CA . ILE A 1 85 ? 2.672 -3.113 -19.683 1.00 56.84 85 ILE A CA 1
ATOM 692 C C . ILE A 1 85 ? 2.488 -2.597 -18.256 1.00 56.84 85 ILE A C 1
ATOM 694 O O . ILE A 1 85 ? 2.372 -3.391 -17.327 1.00 56.84 85 ILE A O 1
ATOM 698 N N . VAL A 1 86 ? 2.394 -1.279 -18.084 1.00 59.84 86 VAL A N 1
ATOM 699 C CA . VAL A 1 86 ? 2.226 -0.618 -16.779 1.00 59.84 86 VAL A CA 1
ATOM 700 C C . VAL A 1 86 ? 0.905 -1.038 -16.126 1.00 59.84 86 VAL A C 1
ATOM 702 O O . VAL A 1 86 ? 0.889 -1.465 -14.972 1.00 59.84 86 VAL A O 1
ATOM 705 N N . ILE A 1 87 ? -0.190 -1.009 -16.896 1.00 61.78 87 ILE A N 1
ATOM 706 C CA . ILE A 1 87 ? -1.515 -1.479 -16.460 1.00 61.78 87 ILE A CA 1
ATOM 707 C C . ILE A 1 87 ? -1.470 -2.974 -16.110 1.00 61.78 87 ILE A C 1
ATOM 709 O O . ILE A 1 87 ? -1.990 -3.386 -15.073 1.00 61.78 87 ILE A O 1
ATOM 713 N N . THR A 1 88 ? -0.806 -3.789 -16.936 1.00 70.00 88 THR A N 1
ATOM 714 C CA . THR A 1 88 ? -0.671 -5.237 -16.704 1.00 70.00 88 THR A CA 1
ATOM 715 C C . THR A 1 88 ? 0.130 -5.545 -15.434 1.00 70.00 88 THR A C 1
ATOM 717 O O . THR A 1 88 ? -0.256 -6.421 -14.663 1.00 70.00 88 THR A O 1
ATOM 720 N N . LEU A 1 89 ? 1.212 -4.808 -15.168 1.00 68.12 89 LEU A N 1
ATOM 721 C CA . LEU A 1 89 ? 2.021 -4.955 -13.956 1.00 68.12 89 LEU A CA 1
ATOM 722 C C . LEU A 1 89 ? 1.229 -4.598 -12.694 1.00 68.12 89 LEU A C 1
ATOM 724 O O . LEU A 1 89 ? 1.243 -5.377 -11.741 1.00 68.12 89 LEU A O 1
ATOM 728 N N . PHE A 1 90 ? 0.501 -3.476 -12.692 1.00 72.31 90 PHE A N 1
ATOM 729 C CA . PHE A 1 90 ? -0.317 -3.072 -11.544 1.00 72.31 90 PHE A CA 1
ATOM 730 C C . PHE A 1 90 ? -1.472 -4.058 -11.294 1.00 72.31 90 PHE A C 1
ATOM 732 O O . PHE A 1 90 ? -1.670 -4.507 -10.165 1.00 72.31 90 PHE A O 1
ATOM 739 N N . LYS A 1 91 ? -2.154 -4.513 -12.357 1.00 77.75 91 LYS A N 1
ATOM 740 C CA . LYS A 1 91 ? -3.156 -5.592 -12.280 1.00 77.75 91 LYS A CA 1
ATOM 741 C C . LYS A 1 91 ? -2.570 -6.870 -11.668 1.00 77.75 91 LYS A C 1
ATOM 743 O O . LYS A 1 91 ? -3.174 -7.449 -10.769 1.00 77.75 91 LYS A O 1
ATOM 748 N N . ASN A 1 92 ? -1.383 -7.289 -12.106 1.00 82.31 92 ASN A N 1
ATOM 749 C CA . ASN A 1 92 ? -0.715 -8.487 -11.592 1.00 82.31 92 ASN A CA 1
ATOM 750 C C . ASN A 1 92 ? -0.237 -8.333 -10.137 1.00 82.31 92 ASN A C 1
ATOM 752 O O . ASN A 1 92 ? -0.228 -9.318 -9.400 1.00 82.31 92 ASN A O 1
ATOM 756 N N . ALA A 1 93 ? 0.136 -7.125 -9.704 1.00 83.00 93 ALA A N 1
ATOM 757 C CA . ALA A 1 93 ? 0.455 -6.837 -8.306 1.00 83.00 93 ALA A CA 1
ATOM 758 C C . ALA A 1 93 ? -0.793 -6.945 -7.413 1.00 83.00 93 ALA A C 1
ATOM 760 O O . ALA A 1 93 ? -0.754 -7.637 -6.396 1.00 83.00 93 ALA A O 1
ATOM 761 N N . ASN A 1 94 ? -1.916 -6.359 -7.837 1.00 85.19 94 ASN A N 1
ATOM 762 C CA . ASN A 1 94 ? -3.187 -6.424 -7.110 1.00 85.19 94 ASN A CA 1
ATOM 763 C C . ASN A 1 94 ? -3.726 -7.862 -7.021 1.00 85.19 94 ASN A C 1
ATOM 765 O O . ASN A 1 94 ? -4.135 -8.296 -5.947 1.00 85.19 94 ASN A O 1
ATOM 769 N N . LEU A 1 95 ? -3.651 -8.639 -8.110 1.00 85.94 95 LEU A N 1
ATOM 770 C CA . LEU A 1 95 ? -4.008 -10.064 -8.096 1.00 85.94 95 LEU A CA 1
ATOM 771 C C . LEU A 1 95 ? -3.142 -10.863 -7.109 1.00 85.94 95 LEU A C 1
ATOM 773 O O . LEU A 1 95 ? -3.677 -11.645 -6.328 1.00 85.94 95 LEU A O 1
ATOM 777 N N . LYS A 1 96 ? -1.820 -10.639 -7.094 1.00 90.00 96 LYS A N 1
ATOM 778 C CA . LYS A 1 96 ? -0.911 -11.286 -6.130 1.00 90.00 96 LYS A CA 1
ATOM 779 C C . LYS A 1 96 ? -1.209 -10.892 -4.685 1.00 90.00 96 LYS A C 1
ATOM 781 O O . LYS A 1 96 ? -1.144 -11.760 -3.822 1.00 90.00 96 LYS A O 1
ATOM 786 N N . LEU A 1 97 ? -1.529 -9.622 -4.421 1.00 88.25 97 LEU A N 1
ATOM 787 C CA . LEU A 1 97 ? -1.927 -9.162 -3.090 1.00 88.25 97 LEU A CA 1
ATOM 788 C C . LEU A 1 97 ? -3.155 -9.944 -2.613 1.00 88.25 97 LEU A C 1
ATOM 790 O O . LEU A 1 97 ? -3.069 -10.635 -1.602 1.00 88.25 97 LEU A O 1
ATOM 794 N N . ILE A 1 98 ? -4.251 -9.892 -3.373 1.00 92.56 98 ILE A N 1
ATOM 795 C CA . ILE A 1 98 ? -5.522 -10.543 -3.030 1.00 92.56 98 ILE A CA 1
ATOM 796 C C . ILE A 1 98 ? -5.343 -12.056 -2.833 1.00 92.56 98 ILE A C 1
ATOM 798 O O . ILE A 1 98 ? -5.711 -12.577 -1.783 1.00 92.56 98 ILE A O 1
ATOM 802 N N . ILE A 1 99 ? -4.719 -12.757 -3.787 1.00 91.69 99 ILE A N 1
ATOM 803 C CA . ILE A 1 99 ? -4.571 -14.222 -3.739 1.00 91.69 99 ILE A CA 1
ATOM 804 C C . ILE A 1 99 ? -3.683 -14.667 -2.567 1.00 91.69 99 ILE A C 1
ATOM 806 O O . ILE A 1 99 ? -4.046 -15.594 -1.848 1.00 91.69 99 ILE A O 1
ATOM 810 N N . ASN A 1 100 ? -2.543 -14.007 -2.337 1.00 94.25 100 ASN A N 1
ATOM 811 C CA . ASN A 1 100 ? -1.575 -14.451 -1.326 1.00 94.25 100 ASN A CA 1
ATOM 812 C C . ASN A 1 100 ? -1.974 -14.088 0.116 1.00 94.25 100 ASN A C 1
ATOM 814 O O . ASN A 1 100 ? -1.349 -14.578 1.055 1.00 94.25 100 ASN A O 1
ATOM 818 N N . THR A 1 101 ? -2.956 -13.202 0.301 1.00 92.88 101 THR A N 1
ATOM 819 C CA . THR A 1 101 ? -3.394 -12.718 1.626 1.00 92.88 101 THR A CA 1
ATOM 820 C C . THR A 1 101 ? -4.863 -13.010 1.936 1.00 92.88 101 THR A C 1
ATOM 822 O O . THR A 1 101 ? -5.288 -12.803 3.069 1.00 92.88 101 THR A O 1
ATOM 825 N N . VAL A 1 102 ? -5.627 -13.505 0.954 1.00 94.69 102 VAL A N 1
ATOM 826 C CA . VAL A 1 102 ? -7.075 -13.774 1.034 1.00 94.69 102 VAL A CA 1
ATOM 827 C C . VAL A 1 102 ? -7.884 -12.526 1.442 1.00 94.69 102 VAL A C 1
ATOM 829 O O . VAL A 1 102 ? -8.908 -12.605 2.118 1.00 94.69 102 VAL A O 1
ATOM 832 N N . LEU A 1 103 ? -7.414 -11.343 1.030 1.00 91.94 103 LEU A N 1
ATOM 833 C CA . LEU A 1 103 ? -8.093 -10.065 1.265 1.00 91.94 103 LEU A CA 1
ATOM 834 C C . LEU A 1 103 ? -9.283 -9.872 0.300 1.00 91.94 103 LEU A C 1
ATOM 836 O O . LEU A 1 103 ? -9.258 -10.392 -0.816 1.00 91.94 103 LEU A O 1
ATOM 840 N N . PRO A 1 104 ? -10.334 -9.128 0.694 1.00 95.38 104 PRO A N 1
ATOM 841 C CA . PRO A 1 104 ? -11.524 -8.940 -0.134 1.00 95.38 104 PRO A CA 1
ATOM 842 C C . PRO A 1 104 ? -11.236 -8.063 -1.359 1.00 95.38 104 PRO A C 1
ATOM 844 O O . PRO A 1 104 ? -10.476 -7.098 -1.279 1.00 95.38 104 PRO A O 1
ATOM 847 N N . PHE A 1 105 ? -11.904 -8.342 -2.485 1.00 93.19 105 PHE A N 1
ATOM 848 C CA . PHE A 1 105 ? -11.733 -7.578 -3.730 1.00 93.19 105 PHE A CA 1
ATOM 849 C C . PHE A 1 105 ? -12.016 -6.075 -3.570 1.00 93.19 105 PHE A C 1
ATOM 851 O O . PHE A 1 105 ? -11.334 -5.265 -4.188 1.00 93.19 105 PHE A O 1
ATOM 858 N N . SER A 1 106 ? -12.944 -5.690 -2.689 1.00 93.62 106 SER A N 1
ATOM 859 C CA . SER A 1 106 ? -13.254 -4.285 -2.380 1.00 93.62 106 SER A CA 1
ATOM 860 C C . SER A 1 106 ? -12.079 -3.498 -1.784 1.00 93.62 106 SER A C 1
ATOM 862 O O . SER A 1 106 ? -12.102 -2.269 -1.798 1.00 93.62 106 SER A O 1
ATOM 864 N N . LEU A 1 107 ? -11.020 -4.163 -1.300 1.00 91.06 107 LEU A N 1
ATOM 865 C CA . LEU A 1 107 ? -9.835 -3.485 -0.774 1.00 91.06 107 LEU A CA 1
ATOM 866 C C . LEU A 1 107 ? -9.161 -2.590 -1.822 1.00 91.06 107 LEU A C 1
ATOM 868 O O . LEU A 1 107 ? -8.712 -1.504 -1.469 1.00 91.06 107 LEU A O 1
ATOM 872 N N . ILE A 1 108 ? -9.107 -3.001 -3.096 1.00 86.75 108 ILE A N 1
ATOM 873 C CA . ILE A 1 108 ? -8.426 -2.205 -4.136 1.00 86.75 108 ILE A CA 1
ATOM 874 C C . ILE A 1 108 ? -9.179 -0.921 -4.520 1.00 86.75 108 ILE A C 1
ATOM 876 O O . ILE A 1 108 ? -8.586 -0.029 -5.122 1.00 86.75 108 ILE A O 1
ATOM 880 N N . GLU A 1 109 ? -10.455 -0.817 -4.146 1.00 86.62 109 GLU A N 1
ATOM 881 C CA . GLU A 1 109 ? -11.314 0.360 -4.342 1.00 86.62 109 GLU A CA 1
ATOM 882 C C . GLU A 1 109 ? -11.450 1.199 -3.058 1.00 86.62 109 GLU A C 1
ATOM 884 O O . GLU A 1 109 ? -11.915 2.337 -3.099 1.00 86.62 109 GLU A O 1
ATOM 889 N N . HIS A 1 110 ? -11.031 0.662 -1.906 1.00 90.06 110 HIS A N 1
ATOM 890 C CA . HIS A 1 110 ? -11.204 1.311 -0.613 1.00 90.06 110 HIS A CA 1
ATOM 891 C C . HIS A 1 110 ? -10.334 2.583 -0.499 1.00 90.06 110 HIS A C 1
ATOM 893 O O . HIS A 1 110 ? -9.115 2.494 -0.687 1.00 90.06 110 HIS A O 1
ATOM 899 N N . PRO A 1 111 ? -10.889 3.754 -0.112 1.00 88.25 111 PRO A N 1
ATOM 900 C CA . PRO A 1 111 ? -10.152 5.022 -0.093 1.00 88.25 111 PRO A CA 1
ATOM 901 C C . PRO A 1 111 ? -8.823 4.962 0.671 1.00 88.25 111 PRO A C 1
ATOM 903 O O . PRO A 1 111 ? -7.788 5.345 0.134 1.00 88.25 111 PRO A O 1
ATOM 906 N N . ALA A 1 112 ? -8.810 4.360 1.865 1.00 90.06 112 ALA A N 1
ATOM 907 C CA . ALA A 1 112 ? -7.587 4.242 2.664 1.00 90.06 112 ALA A CA 1
ATOM 908 C C . ALA A 1 112 ? -6.493 3.367 2.011 1.00 90.06 112 ALA A C 1
ATOM 910 O O . ALA A 1 112 ? -5.313 3.565 2.290 1.00 90.06 112 ALA A O 1
ATOM 911 N N . PHE A 1 113 ? -6.846 2.421 1.129 1.00 87.94 113 PHE A N 1
ATOM 912 C CA . PHE A 1 113 ? -5.863 1.646 0.361 1.00 87.94 113 PHE A CA 1
ATOM 913 C C . PHE A 1 113 ? -5.320 2.455 -0.823 1.00 87.94 113 PHE A C 1
ATOM 915 O O . PHE A 1 113 ? -4.116 2.455 -1.073 1.00 87.94 113 PHE A O 1
ATOM 922 N N . ILE A 1 114 ? -6.188 3.214 -1.499 1.00 82.00 114 ILE A N 1
ATOM 923 C CA . ILE A 1 114 ? -5.791 4.165 -2.546 1.00 82.00 114 ILE A CA 1
ATOM 924 C C . ILE A 1 114 ? -4.817 5.209 -1.968 1.00 82.00 114 ILE A C 1
ATOM 926 O O . ILE A 1 114 ? -3.778 5.481 -2.571 1.00 82.00 114 ILE A O 1
ATOM 930 N N . ASP A 1 115 ? -5.100 5.744 -0.779 1.00 81.56 115 ASP A N 1
ATOM 931 C CA . ASP A 1 115 ? -4.224 6.691 -0.080 1.00 81.56 115 ASP A CA 1
ATOM 932 C C . ASP A 1 115 ? -2.933 6.041 0.432 1.00 81.56 115 ASP A C 1
ATOM 934 O O . ASP A 1 115 ? -1.855 6.617 0.264 1.00 81.56 115 ASP A O 1
ATOM 938 N N . TYR A 1 116 ? -2.995 4.809 0.949 1.00 84.56 116 TYR A N 1
ATOM 939 C CA . TYR A 1 116 ? -1.804 4.019 1.271 1.00 84.56 116 TYR A CA 1
ATOM 940 C C . TYR A 1 116 ? -0.874 3.894 0.050 1.00 84.56 116 TYR A C 1
ATOM 942 O O . TYR A 1 116 ? 0.308 4.228 0.137 1.00 84.56 116 TYR A O 1
ATOM 950 N N . CYS A 1 117 ? -1.406 3.533 -1.125 1.00 79.50 117 CYS A N 1
ATOM 951 C CA . CYS A 1 117 ? -0.624 3.440 -2.361 1.00 79.50 117 CYS A CA 1
ATOM 952 C C . CYS A 1 117 ? 0.029 4.771 -2.781 1.00 79.50 117 CYS A C 1
ATOM 954 O O . CYS A 1 117 ? 1.153 4.746 -3.288 1.00 79.50 117 CYS A O 1
ATOM 956 N N . LYS A 1 118 ? -0.615 5.926 -2.537 1.00 73.00 118 LYS A N 1
ATOM 957 C CA . LYS A 1 118 ? -0.003 7.251 -2.776 1.00 73.00 118 LYS A CA 1
ATOM 958 C C . LYS A 1 118 ? 1.223 7.475 -1.886 1.00 73.00 118 LYS A C 1
ATOM 960 O O . LYS A 1 118 ? 2.227 8.005 -2.357 1.00 73.00 118 LYS A O 1
ATOM 965 N N . VAL A 1 119 ? 1.161 7.080 -0.609 1.00 72.06 119 VAL A N 1
ATOM 966 C CA . VAL A 1 119 ? 2.178 7.448 0.395 1.00 72.06 119 VAL A CA 1
ATOM 967 C C . VAL A 1 119 ? 3.285 6.412 0.615 1.00 72.06 119 VAL A C 1
ATOM 969 O O . VAL A 1 119 ? 4.280 6.756 1.262 1.00 72.06 119 VAL A O 1
ATOM 972 N N . THR A 1 120 ? 3.163 5.178 0.103 1.00 72.25 120 THR A N 1
ATOM 973 C CA . THR A 1 120 ? 4.128 4.081 0.351 1.00 72.25 120 THR A CA 1
ATOM 974 C C . THR A 1 120 ? 4.910 3.585 -0.867 1.00 72.25 120 THR A C 1
ATOM 976 O O . THR A 1 120 ? 5.665 2.625 -0.733 1.00 72.25 120 THR A O 1
ATOM 979 N N . SER A 1 121 ? 4.789 4.219 -2.037 1.00 63.28 121 SER A N 1
ATOM 980 C CA . SER A 1 121 ? 5.391 3.776 -3.315 1.00 63.28 121 SER A CA 1
ATOM 981 C C . SER A 1 121 ? 6.915 3.528 -3.306 1.00 63.28 121 SER A C 1
ATOM 983 O O . SER A 1 121 ? 7.429 2.856 -4.200 1.00 63.28 121 SER A O 1
ATOM 985 N N . SER A 1 122 ? 7.636 4.024 -2.296 1.00 60.12 122 SER A N 1
ATOM 986 C CA . SER A 1 122 ? 9.073 3.808 -2.066 1.00 60.12 122 SER A CA 1
ATOM 987 C C . SER A 1 122 ? 9.438 3.455 -0.610 1.00 60.12 122 SER A C 1
ATOM 989 O O . SER A 1 122 ? 10.613 3.498 -0.246 1.00 60.12 122 SER A O 1
ATOM 991 N N . LYS A 1 123 ? 8.459 3.117 0.246 1.00 72.62 123 LYS A N 1
ATOM 992 C CA . LYS A 1 123 ? 8.666 2.917 1.695 1.00 72.62 123 LYS A CA 1
ATOM 993 C C . LYS A 1 123 ? 8.548 1.449 2.103 1.00 72.62 123 LYS A C 1
ATOM 995 O O . LYS A 1 123 ? 7.642 0.745 1.668 1.00 72.62 123 LYS A O 1
ATOM 1000 N N . VAL A 1 124 ? 9.422 1.016 3.012 1.00 78.31 124 VAL A N 1
ATOM 1001 C CA . VAL A 1 124 ? 9.278 -0.267 3.716 1.00 78.31 124 VAL A CA 1
ATOM 1002 C C . VAL A 1 124 ? 8.243 -0.092 4.841 1.00 78.31 124 VAL A C 1
ATOM 1004 O O . VAL A 1 124 ? 8.395 0.842 5.631 1.00 78.31 124 VAL A O 1
ATOM 1007 N N . PRO A 1 125 ? 7.203 -0.943 4.943 1.00 85.12 125 PRO A N 1
ATOM 1008 C CA . PRO A 1 125 ? 6.250 -0.891 6.052 1.00 85.12 125 PRO A CA 1
ATOM 1009 C C . PRO A 1 125 ? 6.919 -1.120 7.415 1.00 85.12 125 PRO A C 1
ATOM 1011 O O . PRO A 1 125 ? 7.880 -1.884 7.527 1.00 85.12 125 PRO A O 1
ATOM 1014 N N . VAL A 1 126 ? 6.389 -0.488 8.467 1.00 89.94 126 VAL A N 1
ATOM 1015 C CA . VAL A 1 126 ? 6.855 -0.711 9.847 1.00 89.94 126 VAL A CA 1
ATOM 1016 C C . VAL A 1 126 ? 6.556 -2.141 10.316 1.00 89.94 126 VAL A C 1
ATOM 1018 O O . VAL A 1 126 ? 5.714 -2.841 9.751 1.00 89.94 126 VAL A O 1
ATOM 1021 N N . SER A 1 127 ? 7.238 -2.597 11.371 1.00 95.31 127 SER A N 1
ATOM 1022 C CA . SER A 1 127 ? 7.008 -3.945 11.905 1.00 95.31 127 SER A CA 1
ATOM 1023 C C . SER A 1 127 ? 5.573 -4.108 12.425 1.00 95.31 127 SER A C 1
ATOM 1025 O O . SER A 1 127 ? 5.005 -3.169 12.984 1.00 95.31 127 SER A O 1
ATOM 1027 N N . ARG A 1 128 ? 5.011 -5.325 12.343 1.00 95.12 128 ARG A N 1
ATOM 1028 C CA . ARG A 1 128 ? 3.684 -5.636 12.915 1.00 95.12 128 ARG A CA 1
ATOM 1029 C C . ARG A 1 128 ? 3.571 -5.229 14.390 1.00 95.12 128 ARG A C 1
ATOM 1031 O O . ARG A 1 128 ? 2.521 -4.752 14.796 1.00 95.12 128 ARG A O 1
ATOM 1038 N N . ARG A 1 129 ? 4.637 -5.399 15.184 1.00 97.25 129 ARG A N 1
ATOM 1039 C CA . ARG A 1 129 ? 4.656 -5.020 16.610 1.00 97.25 129 ARG A CA 1
ATOM 1040 C C . ARG A 1 129 ? 4.581 -3.502 16.800 1.00 97.25 129 ARG A C 1
ATOM 1042 O O . ARG A 1 129 ? 3.913 -3.053 17.720 1.00 97.25 129 ARG A O 1
ATOM 1049 N N . THR A 1 130 ? 5.250 -2.740 15.934 1.00 97.12 130 THR A N 1
ATOM 1050 C CA . THR A 1 130 ? 5.168 -1.273 15.901 1.00 97.12 130 THR A CA 1
ATOM 1051 C C . THR A 1 130 ? 3.740 -0.853 15.561 1.00 97.12 130 THR A C 1
ATOM 1053 O O . THR A 1 130 ? 3.082 -0.235 16.384 1.00 97.12 130 THR A O 1
ATOM 1056 N N . LEU A 1 131 ? 3.210 -1.334 14.429 1.00 95.62 131 LEU A N 1
ATOM 1057 C CA . LEU A 1 131 ? 1.863 -0.994 13.966 1.00 95.62 131 LEU A CA 1
ATOM 1058 C C . LEU A 1 131 ? 0.765 -1.351 14.982 1.00 95.62 131 LEU A C 1
ATOM 1060 O O . LEU A 1 131 ? -0.150 -0.563 15.178 1.00 95.62 131 LEU A O 1
ATOM 1064 N N . MET A 1 132 ? 0.850 -2.514 15.642 1.00 97.06 132 MET A N 1
ATOM 1065 C CA . MET A 1 132 ? -0.112 -2.894 16.686 1.00 97.06 132 MET A CA 1
ATOM 1066 C C . MET A 1 132 ? -0.062 -1.939 17.883 1.00 97.06 132 MET A C 1
ATOM 1068 O O . MET A 1 132 ? -1.108 -1.448 18.290 1.00 97.06 132 MET A O 1
ATOM 1072 N N . ARG A 1 133 ? 1.135 -1.602 18.383 1.00 97.94 133 ARG A N 1
ATOM 1073 C CA . ARG A 1 133 ? 1.307 -0.621 19.468 1.00 97.94 133 ARG A CA 1
ATOM 1074 C C . ARG A 1 133 ? 0.755 0.756 19.087 1.00 97.94 133 ARG A C 1
ATOM 1076 O O . ARG A 1 133 ? 0.114 1.402 19.908 1.00 97.94 133 ARG A O 1
ATOM 1083 N N . ASP A 1 134 ? 1.000 1.205 17.860 1.00 97.38 134 ASP A N 1
ATOM 1084 C CA . ASP A 1 134 ? 0.545 2.518 17.393 1.00 97.38 134 ASP A CA 1
ATOM 1085 C C . ASP A 1 134 ? -0.994 2.555 17.267 1.00 97.38 134 ASP A C 1
ATOM 1087 O O . ASP A 1 134 ? -1.628 3.525 17.680 1.00 97.38 134 ASP A O 1
ATOM 1091 N N . VAL A 1 135 ? -1.612 1.464 16.792 1.00 97.06 135 VAL A N 1
ATOM 1092 C CA . VAL A 1 135 ? -3.076 1.283 16.769 1.00 97.06 135 VAL A CA 1
ATOM 1093 C C . VAL A 1 135 ? -3.665 1.211 18.183 1.00 97.06 135 VAL A C 1
ATOM 1095 O O . VAL A 1 135 ? -4.693 1.833 18.438 1.00 97.06 135 VAL A O 1
ATOM 1098 N N . GLU A 1 136 ? -3.018 0.509 19.117 1.00 97.81 136 GLU A N 1
ATOM 1099 C CA . GLU A 1 136 ? -3.424 0.456 20.529 1.00 97.81 136 GLU A CA 1
ATOM 1100 C C . GLU A 1 136 ? -3.395 1.852 21.177 1.00 97.81 136 GLU A C 1
ATOM 1102 O O . GLU A 1 136 ? -4.319 2.206 21.908 1.00 97.81 136 GLU A O 1
ATOM 1107 N N . ILE A 1 137 ? -2.384 2.677 20.887 1.00 98.00 137 ILE A N 1
ATOM 1108 C CA . ILE A 1 137 ? -2.299 4.061 21.385 1.00 98.00 137 ILE A CA 1
ATOM 1109 C C . ILE A 1 137 ? -3.450 4.916 20.831 1.00 98.00 137 ILE A C 1
ATOM 1111 O O . ILE A 1 137 ? -4.143 5.577 21.605 1.00 98.00 137 ILE A O 1
ATOM 1115 N N . LEU A 1 138 ? -3.695 4.868 19.517 1.00 97.56 138 LEU A N 1
ATOM 1116 C CA . LEU A 1 138 ? -4.772 5.631 18.871 1.00 97.56 138 LEU A CA 1
ATOM 1117 C C . LEU A 1 138 ? -6.164 5.212 19.369 1.00 97.56 138 LEU A C 1
ATOM 1119 O O . LEU A 1 138 ? -7.003 6.068 19.645 1.00 97.56 138 LEU A O 1
ATOM 1123 N N . LEU A 1 139 ? -6.399 3.907 19.540 1.00 97.62 139 LEU A N 1
ATOM 1124 C CA . LEU A 1 139 ? -7.659 3.379 20.066 1.00 97.62 139 LEU A CA 1
ATOM 1125 C C . LEU A 1 139 ? -7.914 3.839 21.509 1.00 97.62 139 LEU A C 1
ATOM 1127 O O . LEU A 1 139 ? -9.037 4.209 21.839 1.00 97.62 139 LEU A O 1
ATOM 1131 N N . ASN A 1 140 ? -6.886 3.849 22.363 1.00 97.81 140 ASN A N 1
ATOM 1132 C CA . ASN A 1 140 ? -7.030 4.327 23.740 1.00 97.81 140 ASN A CA 1
ATOM 1133 C C . ASN A 1 140 ? -7.290 5.844 23.810 1.00 97.81 140 ASN A C 1
ATOM 1135 O O . ASN A 1 140 ? -8.090 6.262 24.642 1.00 97.81 140 ASN A O 1
ATOM 1139 N N . SER A 1 141 ? -6.694 6.651 22.919 1.00 98.00 141 SER A N 1
ATOM 1140 C CA . SER A 1 141 ? -7.015 8.088 22.807 1.00 98.00 141 SER A CA 1
ATOM 1141 C C . SER A 1 141 ? -8.500 8.292 22.495 1.00 98.00 141 SER A C 1
ATOM 1143 O O . SER A 1 141 ? -9.216 8.912 23.280 1.00 98.00 141 SER A O 1
ATOM 1145 N N . LEU A 1 142 ? -8.994 7.637 21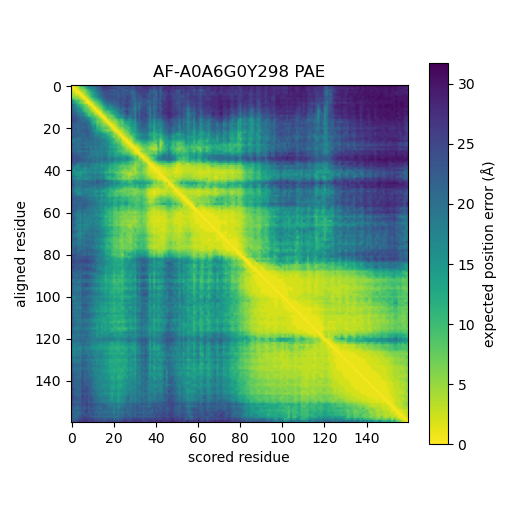.436 1.00 97.75 142 LEU A N 1
ATOM 1146 C CA . LEU A 1 142 ? -10.398 7.694 21.023 1.00 97.75 142 LEU A CA 1
ATOM 1147 C C . LEU A 1 142 ? -11.362 7.236 22.135 1.00 97.75 142 LEU A C 1
ATOM 1149 O O . LEU A 1 142 ? -12.440 7.802 22.293 1.00 97.75 142 LEU A O 1
ATOM 1153 N N . ILE A 1 143 ? -10.980 6.233 22.933 1.00 97.44 143 ILE A N 1
ATOM 1154 C CA . ILE A 1 143 ? -11.776 5.769 24.079 1.00 97.44 143 ILE A CA 1
ATOM 1155 C C . ILE A 1 143 ? -11.867 6.839 25.180 1.00 97.44 143 ILE A C 1
ATOM 1157 O O . ILE A 1 143 ? -12.947 7.018 25.743 1.00 97.44 143 ILE A O 1
ATOM 1161 N N . GLU A 1 144 ? -10.787 7.556 25.502 1.00 97.25 144 GLU A N 1
ATOM 1162 C CA . GLU A 1 144 ? -10.843 8.644 26.492 1.00 97.25 144 GLU A CA 1
ATOM 1163 C C . GLU A 1 144 ? -11.565 9.890 25.959 1.00 97.25 144 GLU A C 1
ATOM 1165 O O . GLU A 1 144 ? -12.335 10.505 26.696 1.00 97.25 144 GLU A O 1
ATOM 1170 N N . GLU A 1 145 ? -11.402 10.217 24.675 1.00 96.75 145 GLU A N 1
ATOM 1171 C CA . GLU A 1 145 ? -12.149 11.281 23.989 1.00 96.75 145 GLU A CA 1
ATOM 1172 C C . GLU A 1 145 ? -13.664 11.015 24.050 1.00 96.75 145 GLU A C 1
ATOM 1174 O O . GLU A 1 145 ? -14.420 11.844 24.563 1.00 96.75 145 GLU A O 1
ATOM 1179 N N . LEU A 1 146 ? -14.106 9.808 23.670 1.00 95.50 146 LEU A N 1
ATOM 1180 C CA . LEU A 1 146 ? -15.508 9.386 23.781 1.00 95.50 146 LEU A CA 1
ATOM 1181 C C . LEU A 1 146 ? -15.999 9.367 25.240 1.00 95.50 146 LEU A C 1
ATOM 1183 O O . LEU A 1 146 ? -17.127 9.766 25.513 1.00 95.50 146 LEU A O 1
ATOM 1187 N N . LYS A 1 147 ? -15.174 8.957 26.215 1.00 94.38 147 LYS A N 1
ATOM 1188 C CA . LYS A 1 147 ? -15.529 9.034 27.651 1.00 94.38 147 LYS A CA 1
ATOM 1189 C C . LYS A 1 147 ? -15.694 10.469 28.152 1.00 94.38 147 LYS A C 1
ATOM 1191 O O . LYS A 1 147 ? -16.394 10.673 29.146 1.00 94.38 147 LYS A O 1
ATOM 1196 N N . ILE A 1 148 ? -15.024 11.448 27.548 1.00 95.31 148 ILE A N 1
ATOM 1197 C CA . ILE A 1 148 ? -15.209 12.869 27.866 1.00 95.31 148 ILE A CA 1
ATOM 1198 C C . ILE A 1 148 ? -16.513 13.365 27.236 1.00 95.31 148 ILE A C 1
ATOM 1200 O O . ILE A 1 148 ? -17.318 13.972 27.940 1.00 95.31 148 ILE A O 1
ATOM 1204 N N . GLU A 1 149 ? -16.769 13.030 25.970 1.00 94.50 149 GLU A N 1
ATOM 1205 C CA . GLU A 1 149 ? -18.015 13.360 25.270 1.00 94.50 149 GLU A CA 1
ATOM 1206 C C . GLU A 1 149 ? -19.247 12.777 25.986 1.00 94.50 149 GLU A C 1
ATOM 1208 O O . GLU A 1 149 ? -20.154 13.523 26.362 1.00 94.50 149 GLU A O 1
ATOM 1213 N N . PHE A 1 150 ? -19.253 11.474 26.296 1.00 93.19 150 PHE A N 1
ATOM 1214 C CA . PHE A 1 150 ? -20.380 10.802 26.955 1.00 93.19 150 PHE A CA 1
ATOM 1215 C C . PHE A 1 150 ? -20.715 11.353 28.351 1.00 93.19 150 PHE A C 1
ATOM 1217 O O . PHE A 1 150 ? -21.865 11.244 28.769 1.00 93.19 150 PHE A O 1
ATOM 1224 N N . LYS A 1 151 ? -19.782 12.005 29.064 1.00 93.12 151 LYS A N 1
ATOM 1225 C CA . LYS A 1 151 ? -20.096 12.707 30.332 1.00 93.12 151 LYS A CA 1
ATOM 1226 C C . LYS A 1 151 ? -21.007 13.925 30.141 1.00 93.12 151 LYS A C 1
ATOM 1228 O O . LYS A 1 151 ? -21.588 14.391 31.116 1.00 93.12 151 LYS A O 1
ATOM 1233 N N . THR A 1 152 ? -21.120 14.446 28.919 1.00 93.44 152 THR A N 1
ATOM 1234 C CA . THR A 1 152 ? -22.016 15.564 28.572 1.00 93.44 152 THR A CA 1
ATOM 1235 C C . THR A 1 152 ? -23.386 15.098 28.060 1.00 93.44 152 THR A C 1
ATOM 1237 O O . THR A 1 152 ? -24.310 15.903 27.951 1.00 93.44 152 THR A O 1
ATOM 1240 N N . VAL A 1 153 ? -23.544 13.801 27.770 1.00 92.19 153 VAL A N 1
ATOM 1241 C CA . VAL A 1 153 ? -24.744 13.226 27.148 1.00 92.19 153 VAL A CA 1
ATOM 1242 C C . VAL A 1 153 ? -25.725 12.746 28.220 1.00 92.19 153 VAL A C 1
ATOM 1244 O O . VAL A 1 153 ? -25.450 11.807 28.960 1.00 92.19 153 VAL A O 1
ATOM 1247 N N . GLN A 1 154 ? -26.904 13.372 28.286 1.00 93.00 154 GLN A N 1
ATOM 1248 C CA . GLN A 1 154 ? -27.918 13.077 29.310 1.00 93.00 154 GLN A CA 1
ATOM 1249 C C . GLN A 1 154 ? -28.619 11.717 29.119 1.00 93.00 154 GLN A C 1
ATOM 1251 O O . GLN A 1 154 ? -29.025 11.091 30.098 1.00 93.00 154 GLN A O 1
ATOM 1256 N N . TYR A 1 155 ? -28.772 11.258 27.872 1.00 91.00 155 TYR A N 1
ATOM 1257 C CA . TYR A 1 155 ? -29.474 10.020 27.524 1.00 91.00 155 TYR A CA 1
ATOM 1258 C C . TYR A 1 155 ? -28.737 9.285 26.404 1.00 91.00 155 TYR A C 1
ATOM 1260 O O . TYR A 1 155 ? -28.396 9.888 25.390 1.00 91.00 155 TYR A O 1
ATOM 1268 N N . VAL A 1 156 ? -28.538 7.974 26.560 1.00 87.88 156 VAL A N 1
ATOM 1269 C CA . VAL A 1 156 ? -27.885 7.119 25.558 1.00 87.88 156 VAL A CA 1
ATOM 1270 C C . VAL A 1 156 ? -28.834 5.984 25.183 1.00 87.88 156 VAL A C 1
ATOM 1272 O O . VAL A 1 156 ? -29.356 5.298 26.060 1.00 87.88 156 VAL A O 1
ATOM 1275 N N . CYS A 1 157 ? -29.050 5.777 23.884 1.00 88.00 157 CYS A N 1
ATOM 1276 C CA . CYS A 1 157 ? -29.757 4.609 23.364 1.00 88.00 157 CYS A CA 1
ATOM 1277 C C . CYS A 1 157 ? -28.739 3.590 22.838 1.00 88.00 157 CYS A C 1
ATOM 1279 O O . CYS A 1 157 ? -27.785 3.965 22.159 1.00 88.00 157 CYS A O 1
ATOM 1281 N N . LEU A 1 158 ? -28.951 2.309 23.139 1.00 89.38 158 LEU A N 1
ATOM 1282 C CA . LEU A 1 158 ? -28.151 1.204 22.615 1.00 89.38 158 LEU A CA 1
ATOM 1283 C C . LEU A 1 158 ? -29.045 0.332 21.735 1.00 89.38 158 LEU A C 1
ATOM 1285 O O . LEU A 1 158 ? -30.001 -0.268 22.230 1.00 89.38 158 LEU A O 1
ATOM 1289 N N . ASN A 1 159 ? -28.720 0.240 20.447 1.00 84.12 159 ASN A N 1
ATOM 1290 C CA . ASN A 1 159 ? -29.348 -0.741 19.567 1.00 84.12 159 ASN A CA 1
ATOM 1291 C C . ASN A 1 159 ? -28.882 -2.151 19.973 1.00 84.12 159 ASN A C 1
ATOM 1293 O O . ASN A 1 159 ? -27.694 -2.363 20.223 1.00 84.12 159 ASN A O 1
ATOM 1297 N N . ARG A 1 160 ? -29.832 -3.087 20.050 1.00 61.34 160 ARG A N 1
ATOM 1298 C CA . ARG A 1 160 ? -29.605 -4.528 20.242 1.00 61.34 160 ARG A CA 1
ATOM 1299 C C . ARG A 1 160 ? -29.682 -5.268 18.912 1.00 61.34 160 ARG A C 1
ATOM 1301 O O . ARG A 1 160 ? -30.436 -4.785 18.041 1.00 61.34 160 ARG A O 1
#